Protein AF-A0A7J9Q664-F1 (afdb_monomer_lite)

Sequence (66 aa):
MRLIKDGKVKVDDRVITNPIFEFRPNTKPVYINGEKIEGQKEELYFIFNKPQGVICQKNDPEGRPS

Radius of gyration: 17.57 Å; chains: 1; bounding box: 37×27×40 Å

Structure (mmCIF, N/CA/C/O backbone):
data_AF-A0A7J9Q664-F1
#
_entry.id   AF-A0A7J9Q664-F1
#
loop_
_atom_site.group_PDB
_atom_site.id
_atom_site.type_symbol
_atom_site.label_atom_id
_atom_site.label_alt_id
_atom_site.label_comp_id
_atom_site.label_asym_id
_atom_site.label_entity_id
_atom_site.label_seq_id
_atom_site.pdbx_PDB_ins_code
_atom_site.Cartn_x
_atom_site.Cartn_y
_atom_site.Cartn_z
_atom_site.occupancy
_atom_site.B_iso_or_equiv
_atom_site.auth_seq_id
_atom_site.auth_comp_id
_atom_site.auth_asym_id
_atom_site.auth_atom_id
_atom_site.pdbx_PDB_model_num
ATOM 1 N N . MET A 1 1 ? -10.776 -4.981 -8.197 1.00 58.78 1 MET A N 1
ATOM 2 C CA . MET A 1 1 ? 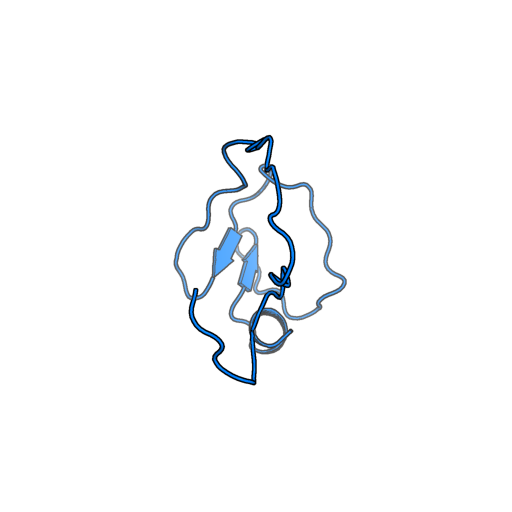-11.839 -4.175 -7.544 1.00 58.78 1 MET A CA 1
ATOM 3 C C . MET A 1 1 ? -12.876 -5.040 -6.802 1.00 58.78 1 MET A C 1
ATOM 5 O O . MET A 1 1 ? -14.030 -4.646 -6.690 1.00 58.78 1 MET A O 1
ATOM 9 N N . ARG A 1 2 ? -12.487 -6.222 -6.299 1.00 77.69 2 ARG A N 1
ATOM 10 C CA . ARG A 1 2 ? -13.419 -7.184 -5.685 1.00 77.69 2 ARG A CA 1
ATOM 11 C C . ARG A 1 2 ? -13.398 -7.112 -4.153 1.00 77.69 2 ARG A C 1
ATOM 13 O O . ARG A 1 2 ? -14.442 -7.039 -3.536 1.00 77.69 2 ARG A O 1
ATOM 20 N N . LEU A 1 3 ? -12.214 -6.953 -3.559 1.00 82.88 3 LEU A N 1
ATOM 21 C CA . LEU A 1 3 ? -12.027 -6.920 -2.101 1.00 82.88 3 LEU A CA 1
ATOM 22 C C . LEU A 1 3 ? -12.836 -5.827 -1.379 1.00 82.88 3 LEU A C 1
ATOM 24 O O . LEU A 1 3 ? -13.453 -6.109 -0.360 1.00 82.88 3 LEU A O 1
ATOM 28 N N . ILE A 1 4 ? -12.859 -4.600 -1.911 1.00 85.44 4 ILE A N 1
ATOM 29 C CA . ILE A 1 4 ? -13.603 -3.486 -1.298 1.00 85.44 4 ILE A CA 1
ATOM 30 C C . ILE A 1 4 ? -15.110 -3.755 -1.380 1.00 85.44 4 ILE A C 1
ATOM 32 O O . ILE A 1 4 ? -15.790 -3.754 -0.364 1.00 85.44 4 ILE A O 1
ATOM 36 N N . LYS A 1 5 ? -15.629 -4.066 -2.576 1.00 85.75 5 LYS A N 1
ATOM 37 C CA . LYS A 1 5 ? -17.062 -4.344 -2.774 1.00 85.75 5 LYS A CA 1
ATOM 38 C C . LYS A 1 5 ? -17.554 -5.534 -1.945 1.00 85.75 5 LYS A C 1
ATOM 40 O O . LYS A 1 5 ? -18.674 -5.495 -1.455 1.00 85.75 5 LYS A O 1
ATOM 45 N N . ASP A 1 6 ? -16.703 -6.540 -1.745 1.00 89.69 6 ASP A N 1
ATOM 46 C CA . ASP A 1 6 ? -16.989 -7.717 -0.918 1.00 89.69 6 ASP A CA 1
ATOM 47 C C . ASP A 1 6 ? -16.955 -7.416 0.600 1.00 89.69 6 ASP A C 1
ATOM 49 O O . ASP A 1 6 ? -17.112 -8.333 1.402 1.00 89.69 6 ASP A O 1
ATOM 53 N N . GLY A 1 7 ? -16.698 -6.169 1.020 1.00 88.38 7 GLY A N 1
ATOM 54 C CA . GLY A 1 7 ? -16.632 -5.786 2.435 1.00 88.38 7 GLY A CA 1
ATOM 55 C C . GLY A 1 7 ? -15.430 -6.374 3.176 1.00 88.38 7 GLY A C 1
ATOM 56 O O . GLY A 1 7 ? -15.426 -6.459 4.401 1.00 88.38 7 GLY A O 1
ATOM 57 N N . LYS A 1 8 ? -14.392 -6.791 2.445 1.00 90.38 8 LYS A N 1
ATOM 58 C CA . LYS A 1 8 ? -13.202 -7.435 3.020 1.00 90.38 8 LYS A CA 1
ATOM 59 C C . LYS A 1 8 ? -12.173 -6.444 3.551 1.00 90.38 8 LYS A C 1
ATOM 61 O O . LYS A 1 8 ? -11.179 -6.873 4.127 1.00 90.38 8 LYS A O 1
ATOM 66 N N . VAL A 1 9 ? -12.387 -5.146 3.340 1.00 92.94 9 VAL A N 1
ATOM 67 C CA . VAL A 1 9 ? -11.481 -4.073 3.760 1.00 92.94 9 VAL A CA 1
ATOM 68 C C . VAL A 1 9 ? -12.088 -3.335 4.949 1.00 92.94 9 VAL A C 1
ATOM 70 O O . VAL A 1 9 ? -13.202 -2.821 4.856 1.00 92.94 9 VAL A O 1
ATOM 73 N N . LYS A 1 10 ? -11.346 -3.250 6.054 1.00 92.94 10 LYS A N 1
ATOM 74 C CA . LYS A 1 10 ? -11.690 -2.452 7.237 1.00 92.94 10 LYS A CA 1
ATOM 75 C C . LYS A 1 10 ? -10.657 -1.343 7.404 1.00 92.94 10 LYS A C 1
ATOM 77 O O . LYS A 1 10 ? -9.463 -1.619 7.379 1.00 92.94 10 LYS A O 1
ATOM 82 N N . VAL A 1 11 ? -11.098 -0.106 7.587 1.00 92.44 11 VAL A N 1
ATOM 83 C CA . VAL A 1 11 ? -10.230 1.021 7.963 1.00 92.44 11 VAL A CA 1
ATOM 84 C C . VAL A 1 11 ? -10.691 1.493 9.336 1.00 92.44 11 VAL A C 1
ATOM 86 O O . VAL A 1 11 ? -11.883 1.748 9.520 1.00 92.44 11 VAL A O 1
ATOM 89 N N . ASP A 1 12 ? -9.775 1.561 10.303 1.00 90.44 12 ASP A N 1
ATOM 90 C CA . ASP A 1 12 ? -10.116 1.628 11.732 1.00 90.44 12 ASP A CA 1
ATOM 91 C C . ASP A 1 12 ? -11.047 0.457 12.118 1.00 90.44 12 ASP A C 1
ATOM 93 O O . ASP A 1 12 ? -10.679 -0.712 11.983 1.00 90.44 12 ASP A O 1
ATOM 97 N N . ASP A 1 13 ? -12.280 0.770 12.525 1.00 88.00 13 ASP A N 1
ATOM 98 C CA . ASP A 1 13 ? -13.337 -0.184 12.870 1.00 88.00 13 ASP A CA 1
ATOM 99 C C . ASP A 1 13 ? -14.511 -0.182 11.887 1.00 88.00 13 ASP A C 1
ATOM 101 O O . ASP A 1 13 ? -15.567 -0.749 12.164 1.00 88.00 13 ASP A O 1
ATOM 105 N N . ARG A 1 14 ? -14.339 0.430 10.709 1.00 91.75 14 ARG A N 1
ATOM 106 C CA . ARG A 1 14 ? -15.393 0.538 9.694 1.00 91.75 14 ARG A CA 1
ATOM 107 C C . ARG A 1 14 ? -15.081 -0.315 8.476 1.00 91.75 14 ARG A C 1
ATOM 109 O O . ARG A 1 14 ? -14.016 -0.185 7.875 1.00 91.75 14 ARG A O 1
ATOM 116 N N . VAL A 1 15 ? -16.034 -1.160 8.091 1.00 93.50 15 VAL A N 1
ATOM 117 C CA . VAL A 1 15 ? -15.979 -1.913 6.833 1.00 93.50 15 VAL A CA 1
ATOM 118 C C . VAL A 1 15 ? -16.237 -0.957 5.672 1.00 93.50 15 VAL A C 1
ATOM 120 O O . VAL A 1 15 ? -17.257 -0.269 5.637 1.00 93.50 15 VAL A O 1
ATOM 123 N N . ILE A 1 16 ? -15.304 -0.907 4.725 1.00 93.56 16 ILE A N 1
ATOM 124 C CA . ILE A 1 16 ? -15.367 -0.030 3.559 1.00 93.56 16 ILE A CA 1
ATOM 125 C C . ILE A 1 16 ? -15.833 -0.838 2.353 1.00 93.56 16 ILE A C 1
ATOM 127 O O . ILE A 1 16 ? -15.153 -1.764 1.917 1.00 93.56 16 ILE A O 1
ATOM 131 N N . THR A 1 17 ? -16.979 -0.449 1.793 1.00 92.31 17 THR A N 1
ATOM 132 C CA . THR A 1 17 ? -17.556 -1.056 0.581 1.00 92.31 17 THR A CA 1
ATOM 133 C C . THR A 1 17 ? -17.559 -0.123 -0.627 1.00 92.31 17 THR A C 1
ATOM 135 O O . THR A 1 17 ? -17.666 -0.588 -1.764 1.00 92.31 17 THR A O 1
ATOM 138 N N . ASN A 1 18 ? -17.389 1.186 -0.405 1.00 90.56 18 ASN A N 1
ATOM 139 C CA . ASN A 1 18 ? -17.301 2.190 -1.459 1.00 90.56 18 ASN A CA 1
ATOM 140 C C . ASN A 1 18 ? -15.834 2.394 -1.899 1.00 90.56 18 ASN A C 1
ATOM 142 O O . ASN A 1 18 ? -15.029 2.862 -1.095 1.00 90.56 18 ASN A O 1
ATOM 146 N N . PRO A 1 19 ? -15.475 2.109 -3.165 1.00 88.06 19 PRO A N 1
ATOM 147 C CA . PRO A 1 19 ? -14.122 2.312 -3.688 1.00 88.06 19 PRO A CA 1
ATOM 148 C C . PRO A 1 19 ? -13.654 3.773 -3.737 1.00 88.06 19 PRO A C 1
ATOM 150 O O . PRO A 1 19 ? -12.461 3.998 -3.876 1.00 88.06 19 PRO A O 1
ATOM 153 N N . ILE A 1 20 ? -14.571 4.743 -3.647 1.00 89.75 20 ILE A N 1
ATOM 154 C CA . ILE A 1 20 ? -14.266 6.188 -3.651 1.00 89.75 20 ILE A CA 1
ATOM 155 C C . ILE A 1 20 ? -13.838 6.665 -2.247 1.00 89.75 20 ILE A C 1
ATOM 157 O O . ILE A 1 20 ? -13.521 7.828 -2.038 1.00 89.75 20 ILE A O 1
ATOM 161 N N . PHE A 1 21 ? -13.840 5.782 -1.245 1.00 89.69 21 PHE A N 1
ATOM 162 C CA . PHE A 1 21 ? -13.406 6.138 0.100 1.00 89.69 21 PHE A CA 1
ATOM 163 C C . PHE A 1 21 ? -11.917 6.516 0.128 1.00 89.69 21 PHE A C 1
ATOM 165 O O . PHE A 1 21 ? -11.051 5.687 -0.152 1.00 89.69 21 PHE A O 1
ATOM 172 N N . GLU A 1 22 ? -11.635 7.753 0.532 1.00 88.81 22 GLU A N 1
ATOM 173 C CA . GLU A 1 22 ? -10.284 8.294 0.660 1.00 88.81 22 GLU A CA 1
ATOM 174 C C . GLU A 1 22 ? -9.878 8.464 2.126 1.00 88.81 22 GLU A C 1
ATOM 176 O O . GLU A 1 22 ? -10.670 8.839 2.993 1.00 88.81 22 GLU A O 1
ATOM 181 N N . PHE A 1 23 ? -8.602 8.216 2.405 1.00 89.00 23 PHE A N 1
ATOM 182 C CA . PHE A 1 23 ? -7.976 8.484 3.693 1.00 89.00 23 PHE A CA 1
ATOM 183 C C . PHE A 1 23 ? -6.478 8.717 3.491 1.00 89.00 23 PHE A C 1
ATOM 185 O O . PHE A 1 23 ? -5.900 8.289 2.492 1.00 89.00 23 PHE A O 1
ATOM 192 N N . ARG A 1 24 ? -5.827 9.389 4.447 1.00 87.19 24 ARG A N 1
ATOM 193 C CA . ARG A 1 24 ? -4.373 9.572 4.404 1.00 87.19 24 ARG A CA 1
ATOM 194 C C . ARG A 1 24 ? -3.672 8.240 4.721 1.00 87.19 24 ARG A C 1
ATOM 196 O O . ARG A 1 24 ? -3.914 7.694 5.804 1.00 87.19 24 ARG A O 1
ATOM 203 N N . PRO A 1 25 ? -2.786 7.728 3.849 1.00 81.94 25 PRO A N 1
ATOM 204 C CA . PRO A 1 25 ? -1.989 6.539 4.146 1.00 81.94 25 PRO A CA 1
ATOM 205 C C . PRO A 1 25 ? -1.214 6.693 5.462 1.00 81.94 25 PRO A C 1
ATOM 207 O O . PRO A 1 25 ? -0.867 7.808 5.848 1.00 81.94 25 PRO A O 1
ATOM 210 N N . ASN A 1 26 ? -0.964 5.588 6.168 1.00 81.00 26 ASN A N 1
ATOM 211 C CA . ASN A 1 26 ? -0.214 5.532 7.438 1.00 81.00 26 ASN A CA 1
ATOM 212 C C . ASN A 1 26 ? -0.836 6.264 8.641 1.00 81.00 26 ASN A C 1
ATOM 214 O O . ASN A 1 26 ? -0.305 6.173 9.742 1.00 81.00 26 ASN A O 1
ATOM 218 N N . THR A 1 27 ? -1.967 6.955 8.472 1.00 86.75 27 THR A N 1
ATOM 219 C CA . THR A 1 27 ? -2.664 7.621 9.591 1.00 86.75 27 THR A CA 1
ATOM 220 C C . THR A 1 27 ? -3.656 6.719 10.313 1.00 86.75 27 THR A C 1
ATOM 222 O O . THR A 1 27 ? -4.043 7.007 11.442 1.00 86.75 27 THR A O 1
ATOM 225 N N . LYS A 1 28 ? -4.081 5.637 9.657 1.00 87.81 28 LYS A N 1
ATOM 226 C CA . LYS A 1 28 ? -5.121 4.729 10.135 1.00 87.81 28 LYS A CA 1
ATOM 227 C C . LYS A 1 28 ? -4.718 3.281 9.882 1.00 87.81 28 LYS A C 1
ATOM 229 O O . LYS A 1 28 ? -4.201 2.996 8.798 1.00 87.81 28 LYS A O 1
ATOM 234 N N . PRO A 1 29 ? -4.950 2.361 10.832 1.00 89.94 29 PRO A N 1
ATOM 235 C CA . PRO A 1 29 ? -4.779 0.940 10.590 1.00 89.94 29 PRO A CA 1
ATOM 236 C C . PRO A 1 29 ? -5.795 0.457 9.553 1.00 89.94 29 PRO A C 1
ATOM 238 O O . PRO A 1 29 ? -6.989 0.760 9.628 1.00 89.94 29 PRO A O 1
ATOM 241 N N . VAL A 1 30 ? -5.309 -0.322 8.594 1.00 92.38 30 VAL A N 1
ATOM 242 C CA . VAL A 1 30 ? -6.134 -0.954 7.568 1.00 92.38 30 VAL A CA 1
ATOM 243 C C . VAL A 1 30 ? -6.031 -2.461 7.737 1.00 92.38 30 VAL A C 1
ATOM 245 O O . VAL A 1 30 ? -4.951 -2.989 7.993 1.00 92.38 30 VAL A O 1
ATOM 248 N N . TYR A 1 31 ? -7.157 -3.149 7.595 1.00 93.25 31 TYR A N 1
ATOM 249 C CA . TYR A 1 31 ? -7.244 -4.598 7.655 1.00 93.25 31 TYR A CA 1
ATOM 250 C C . TYR A 1 31 ? -7.865 -5.134 6.373 1.00 93.25 31 TYR A C 1
ATOM 252 O O . TYR A 1 31 ? -8.850 -4.584 5.876 1.00 93.25 31 TYR A O 1
ATOM 260 N N . ILE A 1 32 ? -7.325 -6.237 5.868 1.00 92.69 32 ILE A N 1
ATO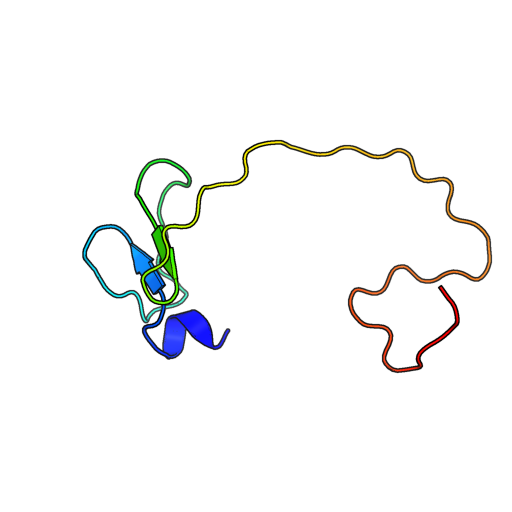M 261 C CA . ILE A 1 32 ? -7.928 -7.009 4.783 1.00 92.69 32 ILE A CA 1
ATOM 262 C C . ILE A 1 32 ? -8.150 -8.426 5.300 1.00 92.69 32 ILE A C 1
ATOM 264 O O . ILE A 1 32 ? -7.218 -9.058 5.777 1.00 92.69 32 ILE A O 1
ATOM 268 N N . ASN A 1 33 ? -9.390 -8.921 5.242 1.00 91.50 33 ASN A N 1
ATOM 269 C CA . ASN A 1 33 ? -9.773 -10.233 5.794 1.00 91.50 33 ASN A CA 1
ATOM 270 C C . ASN A 1 33 ? -9.387 -10.435 7.278 1.00 91.50 33 ASN A C 1
ATOM 272 O O . ASN A 1 33 ? -9.151 -11.557 7.710 1.00 91.50 33 ASN A O 1
ATOM 276 N N . GLY A 1 34 ? -9.315 -9.355 8.060 1.00 88.81 34 GLY A N 1
ATOM 277 C CA . GLY A 1 34 ? -8.917 -9.403 9.472 1.00 88.81 34 GLY A CA 1
ATOM 278 C C . GLY A 1 34 ? -7.410 -9.296 9.720 1.00 88.81 34 GLY A C 1
ATOM 279 O O . GLY A 1 34 ? -7.014 -9.035 10.852 1.00 88.81 34 GLY A O 1
ATOM 280 N N . GLU A 1 35 ? -6.573 -9.389 8.686 1.00 91.56 35 GLU A N 1
ATOM 281 C CA . GLU A 1 35 ? -5.132 -9.168 8.807 1.00 91.56 35 GLU A CA 1
ATOM 282 C C . GLU A 1 35 ? -4.798 -7.688 8.649 1.00 91.56 35 GLU A C 1
ATOM 284 O O . GLU A 1 35 ? -5.240 -7.036 7.699 1.00 91.56 35 GLU A O 1
ATOM 289 N N . LYS A 1 36 ? -4.013 -7.149 9.586 1.00 90.12 36 LYS A N 1
ATOM 290 C CA . LYS A 1 36 ? -3.541 -5.767 9.517 1.00 90.12 36 LYS A CA 1
ATOM 291 C C . LYS A 1 36 ? -2.496 -5.653 8.413 1.00 90.12 36 LYS A C 1
ATOM 293 O O . LYS A 1 36 ? -1.477 -6.335 8.456 1.00 90.12 36 LYS A O 1
ATOM 298 N N . ILE A 1 37 ? -2.728 -4.750 7.472 1.00 89.88 37 ILE A N 1
ATOM 299 C CA . ILE A 1 37 ? -1.745 -4.393 6.453 1.00 89.88 37 ILE A CA 1
ATOM 300 C C . ILE A 1 37 ? -1.011 -3.125 6.868 1.00 89.88 37 ILE A C 1
ATOM 302 O O . ILE A 1 37 ? -1.605 -2.145 7.326 1.00 89.88 37 ILE A O 1
ATOM 306 N N . GLU A 1 38 ? 0.305 -3.163 6.720 1.00 83.25 38 GLU A N 1
ATOM 307 C CA . GLU A 1 38 ? 1.161 -2.007 6.935 1.00 83.25 38 GLU A CA 1
ATOM 308 C C . GLU A 1 38 ? 1.282 -1.221 5.631 1.00 83.25 38 GLU A C 1
ATOM 310 O O . GLU A 1 38 ? 1.252 -1.790 4.537 1.00 83.25 38 GLU A O 1
ATOM 315 N N . GLY A 1 39 ? 1.365 0.104 5.742 1.00 77.12 39 GLY A N 1
ATOM 316 C CA . GLY A 1 39 ? 1.597 0.937 4.572 1.00 77.12 39 GLY A CA 1
ATOM 317 C C . GLY A 1 39 ? 2.975 0.688 3.970 1.00 77.12 39 GLY A C 1
ATOM 318 O O . GLY A 1 39 ? 3.825 0.011 4.551 1.00 77.12 39 GLY A O 1
ATOM 319 N N . GLN A 1 40 ? 3.181 1.228 2.772 1.00 73.06 40 GLN A N 1
ATOM 320 C CA . GLN A 1 40 ? 4.424 1.051 2.035 1.00 73.06 40 GLN A CA 1
ATOM 321 C C . GLN A 1 40 ? 5.607 1.542 2.880 1.00 73.06 40 GLN A C 1
ATOM 323 O O . GLN A 1 40 ? 5.658 2.711 3.261 1.00 73.06 40 GLN A O 1
ATOM 328 N N . LYS A 1 41 ? 6.514 0.617 3.216 1.00 67.81 41 LYS A N 1
ATOM 329 C CA . LYS A 1 41 ? 7.634 0.881 4.126 1.00 67.81 41 LYS A CA 1
ATOM 330 C C . LYS A 1 41 ? 8.793 1.591 3.443 1.00 67.81 41 LYS A C 1
ATOM 332 O O . LYS A 1 41 ? 9.457 2.400 4.076 1.00 67.81 41 LYS A O 1
ATOM 337 N N . GLU A 1 42 ? 9.029 1.280 2.171 1.00 78.12 42 GLU A N 1
ATOM 338 C CA . GLU A 1 42 ? 10.216 1.719 1.442 1.00 78.12 42 GLU A CA 1
ATOM 339 C C . GLU A 1 42 ? 9.870 1.975 -0.029 1.00 78.12 42 GLU A C 1
ATOM 341 O O . GLU A 1 42 ? 9.133 1.212 -0.666 1.00 78.12 42 GLU A O 1
ATOM 346 N N . GLU A 1 43 ? 10.396 3.071 -0.569 1.00 80.50 43 GLU A N 1
ATOM 347 C CA . GLU A 1 43 ? 10.406 3.317 -2.006 1.00 80.50 43 GLU A CA 1
ATOM 348 C C . GLU A 1 43 ? 11.615 2.596 -2.610 1.00 80.50 43 GLU A C 1
ATOM 350 O O . GLU A 1 43 ? 12.757 2.844 -2.225 1.00 80.50 43 GLU A O 1
ATOM 355 N N . LEU A 1 44 ? 11.362 1.679 -3.544 1.00 84.69 44 LEU A N 1
ATOM 356 C CA . LEU A 1 44 ? 12.405 0.897 -4.202 1.00 84.69 44 LEU A CA 1
ATOM 357 C C . LEU A 1 44 ? 12.675 1.467 -5.593 1.00 84.69 44 LEU A C 1
ATOM 359 O O . LEU A 1 44 ? 11.779 1.526 -6.437 1.00 84.69 44 LEU A O 1
ATOM 363 N N . TYR A 1 45 ? 13.926 1.846 -5.833 1.00 88.50 45 TYR A N 1
ATOM 364 C CA . TYR A 1 45 ? 14.389 2.402 -7.098 1.00 88.50 45 TYR A CA 1
ATOM 365 C C . TYR A 1 45 ? 15.381 1.441 -7.745 1.00 88.50 45 TYR A C 1
ATOM 367 O O . TYR A 1 45 ? 16.346 1.012 -7.115 1.00 88.50 45 TYR A O 1
ATOM 375 N N . PHE A 1 46 ? 15.157 1.115 -9.017 1.00 86.12 46 PHE A N 1
ATOM 376 C CA . PHE A 1 46 ? 16.000 0.193 -9.772 1.00 86.12 46 PHE A CA 1
ATOM 377 C C . PHE A 1 46 ? 16.472 0.853 -11.064 1.00 86.12 46 PHE A C 1
ATOM 379 O O . PHE A 1 46 ? 15.680 1.466 -11.780 1.00 86.12 46 PHE A O 1
ATOM 386 N N . ILE A 1 47 ? 17.750 0.673 -11.395 1.00 87.62 47 ILE A N 1
ATOM 387 C CA . ILE A 1 47 ? 18.255 0.908 -12.749 1.00 87.62 47 ILE A CA 1
ATOM 388 C C . ILE A 1 47 ? 18.173 -0.427 -13.479 1.00 87.62 47 ILE A C 1
ATOM 390 O O . ILE A 1 47 ? 18.790 -1.406 -13.063 1.00 87.62 47 ILE A O 1
ATOM 394 N N . PHE A 1 48 ? 17.396 -0.473 -14.558 1.00 85.38 48 PHE A N 1
ATOM 395 C CA . PHE A 1 48 ? 17.176 -1.692 -15.324 1.00 85.38 48 PHE A CA 1
ATOM 396 C C . PHE A 1 48 ? 17.590 -1.493 -16.781 1.00 85.38 48 PHE A C 1
ATOM 398 O O . PHE A 1 48 ? 16.966 -0.725 -17.513 1.00 85.38 48 PHE A O 1
ATOM 405 N N . ASN A 1 49 ? 18.631 -2.208 -17.210 1.00 82.69 49 ASN A N 1
ATOM 406 C CA . ASN A 1 49 ? 19.015 -2.269 -18.616 1.00 82.69 49 ASN A CA 1
ATOM 407 C C . ASN A 1 49 ? 18.194 -3.356 -19.318 1.00 82.69 49 ASN A C 1
ATOM 409 O O . ASN A 1 49 ? 18.563 -4.530 -19.311 1.00 82.69 49 ASN A O 1
ATOM 413 N N . LYS A 1 50 ? 17.048 -2.967 -19.876 1.00 83.00 50 LYS A N 1
ATOM 414 C CA . LYS A 1 50 ? 16.128 -3.899 -20.526 1.00 83.00 50 LYS A CA 1
ATOM 415 C C . LYS A 1 50 ? 16.728 -4.442 -21.836 1.00 83.00 50 LYS A C 1
ATOM 417 O O . LYS A 1 50 ? 16.932 -3.651 -22.756 1.00 83.00 50 LYS A O 1
ATOM 422 N N . PRO A 1 51 ? 16.951 -5.764 -21.972 1.00 81.06 51 PRO A N 1
ATOM 423 C CA . PRO A 1 51 ? 17.462 -6.338 -23.211 1.00 81.06 51 PRO A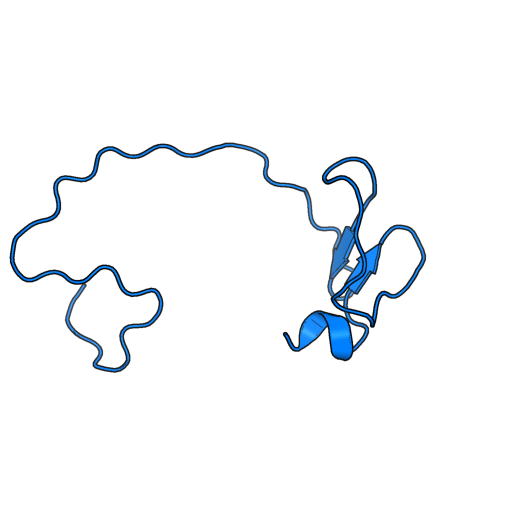 CA 1
ATOM 424 C C . PRO A 1 51 ? 16.377 -6.399 -24.297 1.00 81.06 51 PRO A C 1
ATOM 426 O O . PRO A 1 51 ? 15.171 -6.399 -24.021 1.00 81.06 51 PRO A O 1
ATOM 429 N N . GLN A 1 52 ? 16.820 -6.462 -25.551 1.00 77.31 52 GLN A N 1
ATOM 430 C CA . GLN A 1 52 ? 15.946 -6.553 -26.718 1.00 77.31 52 GLN A CA 1
ATOM 431 C C . GLN A 1 52 ? 15.129 -7.861 -26.683 1.00 77.31 52 GLN A C 1
ATOM 433 O O . GLN A 1 52 ? 15.655 -8.915 -26.343 1.00 77.31 52 GLN A O 1
ATOM 438 N N . GLY A 1 53 ? 13.837 -7.794 -27.022 1.00 74.25 53 GLY A N 1
ATOM 439 C CA . GLY A 1 53 ? 12.943 -8.963 -27.070 1.00 74.25 53 GLY A CA 1
ATOM 440 C C . GLY A 1 53 ? 12.131 -9.241 -25.797 1.00 74.25 53 GLY A C 1
ATOM 441 O O . GLY A 1 53 ? 11.220 -10.063 -25.835 1.00 74.25 53 GLY A O 1
ATOM 442 N N . VAL A 1 54 ? 12.379 -8.532 -24.692 1.00 71.75 54 VAL A N 1
ATOM 443 C CA . VAL A 1 54 ? 11.609 -8.703 -23.446 1.00 71.75 54 VAL A CA 1
ATOM 444 C C . VAL A 1 54 ? 10.463 -7.695 -23.389 1.00 71.75 54 VAL A C 1
ATOM 446 O O . VAL A 1 54 ? 10.659 -6.517 -23.676 1.00 71.75 54 VAL A O 1
ATOM 449 N N . ILE A 1 55 ? 9.288 -8.086 -22.894 1.00 71.62 55 ILE A N 1
ATOM 450 C CA . ILE A 1 55 ? 8.168 -7.172 -22.598 1.00 71.62 55 ILE A CA 1
ATOM 451 C C . ILE A 1 55 ? 7.971 -7.112 -21.079 1.00 71.62 55 ILE A C 1
ATOM 453 O O . ILE A 1 55 ? 7.970 -8.140 -20.418 1.00 71.62 55 ILE A O 1
ATOM 457 N N . CYS A 1 56 ? 7.846 -5.912 -20.503 1.00 67.62 56 CYS A N 1
ATOM 458 C CA . CYS A 1 56 ? 7.480 -5.771 -19.088 1.00 67.62 56 CYS A CA 1
ATOM 459 C C . CYS A 1 56 ? 5.950 -5.761 -18.978 1.00 67.62 56 CYS A C 1
ATOM 461 O O . CYS A 1 56 ? 5.335 -4.698 -19.040 1.00 67.62 56 CYS A O 1
ATOM 463 N N . GLN A 1 57 ? 5.337 -6.938 -18.867 1.00 68.25 57 GLN A N 1
ATOM 464 C CA . GLN A 1 57 ? 3.899 -7.089 -18.635 1.00 68.25 57 GLN A CA 1
ATOM 465 C C . GLN A 1 57 ? 3.633 -7.647 -17.236 1.00 68.25 57 GLN A C 1
ATOM 467 O O . GLN A 1 57 ? 4.369 -8.486 -16.732 1.00 68.25 57 GLN A O 1
ATOM 472 N N . LYS A 1 58 ? 2.568 -7.153 -16.595 1.00 68.50 58 LYS A N 1
ATOM 473 C CA . LYS A 1 58 ? 2.179 -7.540 -15.228 1.00 68.50 58 LYS A CA 1
ATOM 474 C C . LYS A 1 58 ? 1.618 -8.968 -15.144 1.00 68.50 58 LYS A C 1
ATOM 476 O O . LYS A 1 58 ? 1.715 -9.593 -14.100 1.00 68.50 58 LYS A O 1
ATOM 481 N N . ASN A 1 59 ? 1.026 -9.440 -16.235 1.00 60.06 59 ASN A N 1
ATOM 482 C CA . ASN A 1 59 ? 0.634 -10.821 -16.491 1.00 60.06 59 ASN A CA 1
ATOM 483 C C . ASN A 1 59 ? 0.988 -11.067 -17.956 1.00 60.06 59 ASN A C 1
ATOM 485 O O . ASN A 1 59 ? 0.485 -10.327 -18.802 1.00 60.06 59 ASN A O 1
ATOM 489 N N . ASP A 1 60 ? 1.843 -12.045 -18.243 1.00 59.72 60 ASP A N 1
ATOM 490 C CA . ASP A 1 60 ? 2.055 -12.527 -19.608 1.00 59.72 60 ASP A CA 1
ATOM 491 C C . ASP A 1 60 ? 1.031 -13.643 -19.885 1.00 59.72 60 ASP A C 1
ATOM 493 O O . ASP A 1 60 ? 1.173 -14.741 -19.343 1.00 59.72 60 ASP A O 1
ATOM 497 N N . PRO A 1 61 ? -0.038 -13.3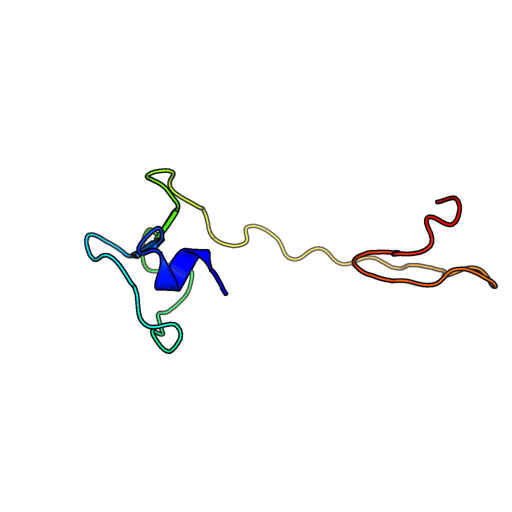84 -20.661 1.00 61.34 61 PRO A N 1
ATOM 498 C CA . PRO A 1 61 ? -1.019 -14.410 -20.999 1.00 61.34 61 PRO A CA 1
ATOM 499 C C . PRO A 1 61 ? -0.461 -15.492 -21.935 1.00 61.34 61 PRO A C 1
ATOM 501 O O . PRO A 1 61 ? -1.081 -16.544 -22.053 1.00 61.34 61 PRO A O 1
ATOM 504 N N . GLU A 1 62 ? 0.682 -15.260 -22.587 1.00 67.50 62 GLU A N 1
ATOM 505 C CA . GLU A 1 62 ? 1.290 -16.195 -23.541 1.00 67.50 62 GLU A CA 1
ATOM 506 C C . GLU A 1 62 ? 2.461 -17.001 -22.958 1.00 67.50 62 GLU A C 1
ATOM 508 O O . GLU A 1 62 ? 3.014 -17.849 -23.655 1.00 67.50 62 GLU A O 1
ATOM 513 N N . GLY A 1 63 ? 2.816 -16.793 -21.683 1.00 58.88 63 GLY A N 1
ATOM 514 C CA . GLY A 1 63 ? 3.759 -17.649 -20.953 1.00 58.88 63 GLY A CA 1
ATOM 515 C C . GLY A 1 63 ? 5.154 -17.734 -21.577 1.00 58.88 63 GLY A C 1
ATOM 516 O O . GLY A 1 63 ? 5.754 -18.811 -21.598 1.00 58.88 63 GLY A O 1
ATOM 517 N N . ARG A 1 64 ? 5.674 -16.629 -22.121 1.00 62.41 64 ARG A N 1
ATOM 518 C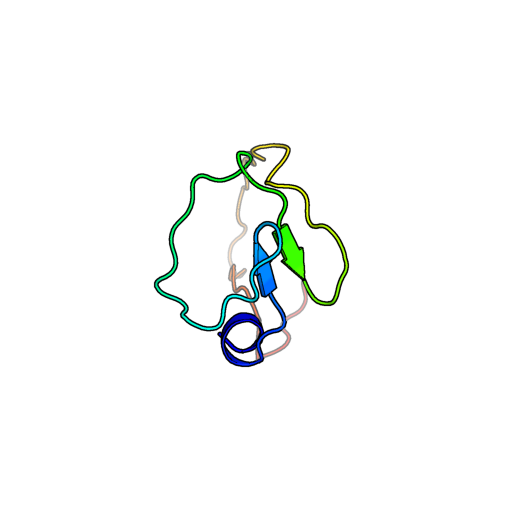 CA . ARG A 1 64 ? 7.019 -16.613 -22.710 1.00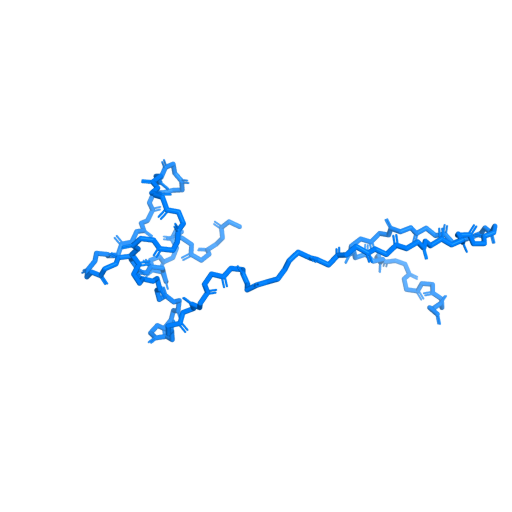 62.41 64 ARG A CA 1
ATOM 519 C C . ARG A 1 64 ? 8.066 -16.796 -21.598 1.00 62.41 64 ARG A C 1
ATOM 521 O O . ARG A 1 64 ? 7.831 -16.356 -20.472 1.00 62.41 64 ARG A O 1
ATOM 528 N N . PRO A 1 65 ? 9.207 -17.457 -21.877 1.00 52.31 65 PRO A N 1
ATOM 529 C CA . PRO A 1 65 ? 10.202 -17.755 -20.851 1.00 52.31 65 PRO A CA 1
ATOM 530 C C . PRO A 1 65 ? 10.754 -16.464 -20.233 1.00 52.31 65 PRO A C 1
ATOM 532 O O . PRO A 1 65 ? 11.170 -15.553 -20.952 1.00 52.31 65 PRO A O 1
ATOM 535 N N . SER A 1 66 ? 10.715 -16.409 -18.900 1.00 56.16 66 SER A N 1
ATOM 536 C CA . SER A 1 66 ? 11.291 -15.359 -18.052 1.00 56.16 66 SER A CA 1
ATOM 537 C C . SER A 1 66 ? 12.778 -15.564 -17.817 1.00 56.16 66 SER A C 1
ATOM 539 O O . SER A 1 66 ? 13.130 -16.727 -17.509 1.00 56.16 66 SER A O 1
#

pLDDT: mean 81.58, std 11.17, range [52.31, 93.56]

Foldseek 3Di:
DCQLCVQQKDWANDRHNDPPDDDDAPPTFMGGNNHTDHPDPDDDDDDDDDDPPDDPDPDDPPPDPD

Secondary structure (DSSP, 8-state):
--TTTTT-EEETTEEE--TT----TTSS-EEETTEEEPPP---------PPTT----SS-TT----